Protein AF-A0A523Y6E4-F1 (afdb_monomer_lite)

Secondary structure (DSSP, 8-state):
----SSEEEEEES--HHHHHHHHHTSSHHHHHIIIIIHHHHHHHHHHH-TTEEEEEEE-SPPSSTTS-SEEEEEEE---S-TTS---

Structure (mmCIF, N/CA/C/O backbone):
data_AF-A0A523Y6E4-F1
#
_entry.id   AF-A0A523Y6E4-F1
#
loop_
_atom_site.group_PDB
_atom_site.id
_atom_site.type_symbol
_atom_site.label_atom_id
_atom_site.label_alt_id
_atom_site.label_comp_id
_atom_site.label_asym_id
_atom_site.label_entity_id
_atom_site.label_seq_id
_atom_site.pdbx_PDB_ins_code
_atom_site.Cartn_x
_atom_site.Cartn_y
_atom_site.Cartn_z
_atom_site.occupancy
_atom_site.B_iso_or_equiv
_atom_site.auth_seq_id
_atom_site.auth_comp_id
_atom_site.auth_asym_id
_atom_site.auth_atom_id
_atom_site.pdbx_PDB_model_num
ATOM 1 N N . MET A 1 1 ? -5.859 -8.009 -24.080 1.00 37.09 1 MET A N 1
ATOM 2 C CA . MET A 1 1 ? -5.453 -7.539 -22.739 1.00 37.09 1 MET A CA 1
ATOM 3 C C . MET A 1 1 ? -4.034 -8.048 -22.523 1.00 37.09 1 MET A C 1
ATOM 5 O O . MET A 1 1 ? -3.856 -9.240 -22.322 1.00 37.09 1 MET A O 1
ATOM 9 N N . GLY A 1 2 ? -3.028 -7.212 -22.791 1.00 45.53 2 GLY A N 1
ATOM 10 C CA . GLY A 1 2 ? -1.622 -7.626 -22.737 1.00 45.53 2 GLY A CA 1
ATOM 11 C C . GLY A 1 2 ? -1.155 -7.723 -21.289 1.00 45.53 2 G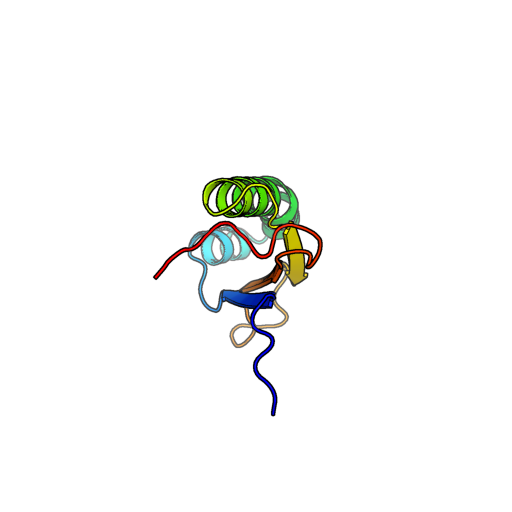LY A C 1
ATOM 12 O O . GLY A 1 2 ? -1.395 -6.802 -20.514 1.00 45.53 2 GLY A O 1
ATOM 13 N N . ILE A 1 3 ? -0.531 -8.838 -20.916 1.00 54.06 3 ILE A N 1
ATOM 14 C CA . ILE A 1 3 ? 0.125 -8.980 -19.613 1.00 54.06 3 ILE A CA 1
ATOM 15 C C . ILE A 1 3 ? 1.408 -8.150 -19.679 1.00 54.06 3 ILE A C 1
ATOM 17 O O . ILE A 1 3 ? 2.286 -8.455 -20.487 1.00 54.06 3 ILE A O 1
ATOM 21 N N . ASN A 1 4 ? 1.511 -7.104 -18.858 1.00 60.59 4 ASN A N 1
ATOM 22 C CA . ASN A 1 4 ? 2.786 -6.438 -18.619 1.00 60.59 4 ASN A CA 1
ATOM 23 C C . ASN A 1 4 ? 3.692 -7.444 -17.888 1.00 60.59 4 ASN A C 1
ATOM 25 O O . ASN A 1 4 ? 3.356 -7.897 -16.797 1.00 60.59 4 ASN A O 1
ATOM 29 N N . ARG A 1 5 ? 4.784 -7.869 -18.533 1.00 68.75 5 ARG A N 1
ATOM 30 C CA . ARG A 1 5 ? 5.676 -8.919 -18.010 1.00 68.75 5 ARG A CA 1
ATOM 31 C C . ARG A 1 5 ? 6.684 -8.399 -16.985 1.00 68.75 5 ARG A C 1
ATOM 33 O O . ARG A 1 5 ? 7.331 -9.218 -16.340 1.00 68.75 5 ARG A O 1
ATOM 40 N N . THR A 1 6 ? 6.808 -7.084 -16.830 1.00 81.88 6 THR A N 1
ATOM 41 C CA . THR A 1 6 ? 7.815 -6.446 -15.974 1.00 81.88 6 THR A CA 1
ATOM 42 C C . THR A 1 6 ? 7.220 -5.713 -14.784 1.00 81.88 6 THR A C 1
ATOM 44 O O . THR A 1 6 ? 7.961 -5.360 -13.874 1.00 81.88 6 THR A O 1
ATOM 47 N N . ALA A 1 7 ? 5.897 -5.553 -14.725 1.00 86.56 7 ALA A N 1
ATOM 48 C CA . ALA A 1 7 ? 5.202 -4.960 -13.590 1.00 86.56 7 ALA A CA 1
ATOM 49 C C . ALA A 1 7 ? 4.124 -5.891 -13.020 1.00 86.56 7 ALA A C 1
ATOM 51 O O . ALA A 1 7 ? 3.325 -6.480 -13.749 1.00 86.56 7 ALA A O 1
ATOM 52 N N . GLY A 1 8 ? 4.080 -5.993 -11.691 1.00 91.56 8 GLY A N 1
ATOM 53 C CA . GLY A 1 8 ? 3.115 -6.790 -10.945 1.00 91.56 8 GLY A CA 1
ATOM 54 C C . GLY A 1 8 ? 2.529 -6.018 -9.767 1.00 91.56 8 GLY A C 1
ATOM 55 O O . GLY A 1 8 ? 3.256 -5.455 -8.947 1.00 91.56 8 GLY A O 1
ATOM 56 N N . VAL A 1 9 ? 1.201 -6.037 -9.646 1.00 94.75 9 VAL A N 1
ATOM 57 C CA . VAL A 1 9 ? 0.486 -5.408 -8.530 1.00 94.75 9 VAL A CA 1
ATOM 58 C C . VAL A 1 9 ? 0.219 -6.439 -7.439 1.00 94.75 9 VAL A C 1
ATOM 60 O O . VAL A 1 9 ? -0.478 -7.428 -7.660 1.00 94.75 9 VAL A O 1
ATOM 63 N N . LEU A 1 10 ? 0.727 -6.181 -6.234 1.00 94.62 10 LEU A N 1
ATOM 64 C CA . LEU A 1 10 ? 0.324 -6.904 -5.039 1.00 94.62 10 LEU A CA 1
ATOM 65 C C . LEU A 1 10 ? -0.788 -6.146 -4.318 1.00 94.62 10 LEU A C 1
ATOM 67 O O . LEU A 1 10 ? -0.577 -5.050 -3.799 1.00 94.62 10 LEU A O 1
ATOM 71 N N . THR A 1 11 ? -1.928 -6.811 -4.183 1.00 96.81 11 THR A N 1
ATOM 72 C CA . THR A 1 11 ? -3.059 -6.351 -3.381 1.00 96.81 11 THR A CA 1
ATOM 73 C C . THR A 1 11 ? -3.135 -7.155 -2.090 1.00 96.81 11 THR A C 1
ATOM 75 O O . THR A 1 11 ? -3.273 -8.376 -2.123 1.00 96.81 11 THR A O 1
ATOM 78 N N . VAL A 1 12 ? -3.073 -6.477 -0.944 1.00 95.81 12 VAL A N 1
ATOM 79 C CA . VAL A 1 12 ? -3.252 -7.102 0.369 1.00 95.81 12 VAL A CA 1
ATOM 80 C C . VAL A 1 12 ? -4.696 -6.892 0.801 1.00 95.81 12 VAL A C 1
ATOM 82 O O . VAL A 1 12 ? -5.094 -5.782 1.139 1.00 95.81 12 VAL A O 1
ATOM 85 N N . THR A 1 13 ? -5.489 -7.959 0.792 1.00 95.81 13 THR A N 1
ATOM 86 C CA . THR A 1 13 ? -6.905 -7.924 1.198 1.00 95.81 13 THR A CA 1
ATOM 87 C C . THR A 1 13 ? -7.107 -8.224 2.682 1.00 95.81 13 THR A C 1
ATOM 89 O O . THR A 1 13 ? -8.168 -7.943 3.228 1.00 95.81 13 THR A O 1
ATOM 92 N N . ARG A 1 14 ? -6.095 -8.789 3.354 1.00 94.62 14 ARG A N 1
ATOM 93 C CA . ARG A 1 14 ? -6.139 -9.107 4.783 1.00 94.62 14 ARG A CA 1
ATOM 94 C C . ARG A 1 14 ? -4.771 -8.906 5.427 1.00 94.62 14 ARG A C 1
ATOM 96 O O . ARG A 1 14 ? -3.803 -9.550 5.035 1.00 94.62 14 ARG A O 1
ATOM 103 N N . CYS A 1 15 ? -4.714 -8.055 6.448 1.00 94.81 15 CYS A N 1
ATOM 104 C CA . CYS A 1 15 ? -3.503 -7.750 7.207 1.00 94.81 15 CYS A CA 1
ATOM 105 C C . CYS A 1 15 ? -3.801 -7.820 8.717 1.00 94.81 15 CYS A C 1
ATOM 107 O O . CYS A 1 15 ? -4.531 -6.968 9.225 1.00 94.81 15 CYS A O 1
ATOM 109 N N . PRO A 1 16 ? -3.266 -8.818 9.447 1.00 94.62 16 PRO A N 1
ATOM 110 C CA . PRO A 1 16 ? -3.483 -8.938 10.889 1.00 94.62 16 PRO A CA 1
ATOM 111 C C . PRO A 1 16 ? -2.970 -7.730 11.675 1.00 94.62 16 PRO A C 1
ATOM 113 O O . PRO A 1 16 ? -3.632 -7.301 12.613 1.00 94.62 16 PRO A O 1
ATOM 116 N N . THR A 1 17 ? -1.831 -7.163 11.264 1.00 94.38 17 THR A N 1
ATOM 117 C CA . THR A 1 17 ? -1.251 -5.971 11.892 1.00 94.38 17 THR A CA 1
ATOM 118 C C . THR A 1 17 ? -2.177 -4.773 11.755 1.00 94.38 17 THR A C 1
ATOM 120 O O . THR A 1 17 ? -2.508 -4.150 12.753 1.00 94.38 17 THR A O 1
ATOM 123 N N . LEU A 1 18 ? -2.668 -4.501 10.542 1.00 94.81 18 LEU A N 1
ATOM 124 C CA . LEU A 1 18 ? -3.615 -3.411 10.310 1.00 94.81 18 LEU A CA 1
ATOM 125 C C . LEU A 1 18 ? -4.883 -3.587 11.150 1.00 94.81 18 LEU A C 1
ATOM 127 O O . LEU A 1 18 ? -5.301 -2.659 11.828 1.00 94.81 18 LEU A O 1
ATOM 131 N N . ALA A 1 19 ? -5.437 -4.803 11.169 1.00 93.88 19 ALA A N 1
ATOM 132 C CA . ALA A 1 19 ? -6.629 -5.101 11.953 1.00 93.88 19 ALA A CA 1
ATOM 133 C C . ALA A 1 19 ? -6.419 -4.924 13.467 1.00 93.88 19 ALA A C 1
ATOM 135 O O . ALA A 1 19 ? -7.397 -4.733 14.183 1.00 93.88 19 ALA A O 1
ATOM 136 N N . ALA A 1 20 ? -5.188 -5.043 13.972 1.00 94.56 20 ALA A N 1
ATOM 137 C CA . ALA A 1 20 ? -4.867 -4.731 15.361 1.00 94.56 20 ALA A CA 1
ATOM 138 C C . ALA A 1 20 ? -4.779 -3.213 15.580 1.00 94.56 20 ALA A C 1
ATOM 140 O O . ALA A 1 20 ? -5.444 -2.710 16.477 1.00 94.56 20 ALA A O 1
ATOM 141 N N . LEU A 1 21 ? -4.056 -2.490 14.718 1.00 94.12 21 LEU A N 1
ATOM 142 C CA . LEU A 1 21 ? -3.881 -1.034 14.824 1.00 94.12 21 LEU A CA 1
ATOM 143 C C . LEU A 1 21 ? -5.212 -0.274 14.714 1.00 94.12 21 LEU A C 1
ATOM 145 O O . LEU A 1 21 ? -5.500 0.592 15.533 1.00 94.12 21 LEU A O 1
ATOM 149 N N . GLU A 1 22 ? -6.080 -0.659 13.777 1.00 93.12 22 GLU A N 1
ATOM 150 C CA . GLU A 1 22 ? -7.405 -0.041 13.633 1.00 93.12 22 GLU A CA 1
ATOM 151 C C . GLU A 1 22 ? -8.301 -0.295 14.857 1.00 93.12 22 GLU A C 1
ATOM 153 O O . GLU A 1 22 ? -9.107 0.561 15.213 1.00 93.12 22 GLU A O 1
ATOM 158 N N . ARG A 1 23 ? -8.160 -1.446 15.540 1.00 92.81 23 ARG A N 1
ATOM 159 C CA . ARG A 1 23 ? -8.897 -1.720 16.791 1.00 92.81 23 ARG A CA 1
ATOM 160 C C . ARG A 1 23 ? -8.436 -0.844 17.946 1.00 92.81 23 ARG A C 1
ATOM 162 O O . ARG A 1 23 ? -9.229 -0.598 18.849 1.00 92.81 23 ARG A O 1
ATOM 169 N N . GLU A 1 24 ? -7.179 -0.411 17.944 1.00 93.94 24 GLU A N 1
ATOM 170 C CA . GLU A 1 24 ? -6.680 0.533 18.945 1.00 93.94 24 GLU A CA 1
ATOM 171 C C . GLU A 1 24 ? -7.301 1.925 18.748 1.00 93.94 24 GLU A C 1
ATOM 173 O O . GLU A 1 24 ? -7.431 2.674 19.713 1.00 93.94 24 GLU A O 1
ATOM 178 N N . GLY A 1 25 ? -7.731 2.262 17.523 1.00 90.81 25 GLY A N 1
ATOM 179 C CA . GLY A 1 25 ? -8.519 3.467 17.234 1.00 90.81 25 GLY A CA 1
ATOM 180 C C . GLY A 1 25 ? -7.747 4.783 17.371 1.00 90.81 25 GLY A C 1
ATOM 181 O O . GLY A 1 25 ? -8.350 5.838 17.546 1.00 90.81 25 GLY A O 1
ATOM 182 N N . VAL A 1 26 ? -6.416 4.718 17.319 1.00 93.19 2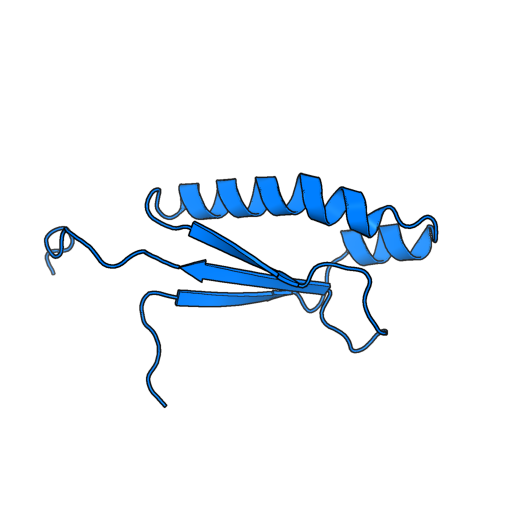6 VAL A N 1
ATOM 183 C CA . VAL A 1 26 ? -5.489 5.842 17.559 1.00 93.19 26 VAL A CA 1
ATOM 184 C C . VAL A 1 26 ? -4.808 6.360 16.289 1.00 93.19 26 VAL A C 1
ATOM 186 O O . VAL A 1 26 ? -4.100 7.360 16.360 1.00 93.19 26 VAL A O 1
ATOM 189 N N . GLY A 1 27 ? -5.024 5.722 15.133 1.00 90.69 27 GLY A N 1
ATOM 190 C CA . GLY A 1 27 ? -4.455 6.152 13.848 1.00 90.69 27 GLY A CA 1
ATOM 191 C C . GLY A 1 27 ? -3.013 5.692 13.601 1.00 90.69 27 GLY A C 1
ATOM 192 O O . GLY A 1 27 ? -2.326 6.225 12.730 1.00 90.69 27 GLY A O 1
ATOM 193 N N . TRP A 1 28 ? -2.514 4.710 14.363 1.00 90.88 28 TRP A N 1
ATOM 194 C CA . TRP A 1 28 ? -1.147 4.193 14.207 1.00 90.88 28 TRP A CA 1
ATOM 195 C C . TRP A 1 28 ? -0.898 3.529 12.857 1.00 90.88 28 TRP A C 1
ATOM 197 O O . TRP A 1 28 ? 0.251 3.433 12.426 1.00 90.88 28 TRP A O 1
ATOM 207 N N . GLU A 1 29 ? -1.944 3.049 12.196 1.00 91.62 29 GLU A N 1
ATOM 208 C CA . GLU A 1 29 ? -1.862 2.397 10.899 1.00 91.62 29 GLU A CA 1
ATOM 209 C C . GLU A 1 29 ? -1.223 3.279 9.829 1.00 91.62 29 GLU A C 1
ATOM 211 O O . GLU A 1 29 ? -0.465 2.753 9.016 1.00 91.62 29 GLU A O 1
ATOM 216 N N . GLU A 1 30 ? -1.441 4.596 9.860 1.00 86.94 30 GLU A N 1
ATOM 217 C CA . GLU A 1 30 ? -0.833 5.516 8.897 1.00 86.94 30 GLU A CA 1
ATOM 218 C C . GLU A 1 30 ? 0.688 5.509 9.054 1.00 86.94 30 GLU A C 1
ATOM 220 O O . GLU A 1 30 ? 1.416 5.126 8.139 1.00 86.94 30 GLU A O 1
ATOM 225 N N . THR A 1 31 ? 1.177 5.806 10.261 1.00 89.25 31 THR A N 1
ATOM 226 C CA . THR A 1 31 ? 2.620 5.863 10.540 1.00 89.25 31 THR A CA 1
ATOM 227 C C . THR A 1 31 ? 3.285 4.490 10.421 1.00 89.25 31 THR A C 1
ATOM 229 O O . THR A 1 31 ? 4.366 4.356 9.845 1.00 89.25 31 THR A O 1
ATOM 232 N N . HIS A 1 32 ? 2.656 3.440 10.954 1.00 92.38 32 HIS A N 1
ATOM 233 C CA . HIS A 1 32 ? 3.219 2.094 10.928 1.00 92.38 32 HIS A CA 1
ATOM 234 C C . HIS A 1 32 ? 3.324 1.562 9.497 1.00 92.38 32 HIS A C 1
ATOM 236 O O . HIS A 1 32 ? 4.365 1.023 9.107 1.00 92.38 32 HIS A O 1
ATOM 242 N N . CYS A 1 33 ? 2.260 1.689 8.701 1.00 91.88 33 CYS A N 1
ATOM 243 C CA . CYS A 1 33 ? 2.272 1.187 7.336 1.00 91.88 33 CYS A CA 1
ATOM 244 C C . CYS A 1 33 ? 3.114 2.070 6.407 1.00 91.88 33 CYS A C 1
ATOM 246 O O . CYS A 1 33 ? 3.790 1.531 5.531 1.00 91.88 33 CYS A O 1
ATOM 248 N N . GLU A 1 34 ? 3.161 3.384 6.615 1.00 90.50 34 GLU A N 1
ATOM 249 C CA . GLU A 1 34 ? 4.039 4.259 5.838 1.00 90.50 34 GLU A CA 1
ATOM 250 C C . GLU A 1 34 ? 5.519 3.973 6.111 1.00 90.50 34 GLU A C 1
ATOM 252 O O . GLU A 1 34 ? 6.296 3.841 5.168 1.00 90.50 34 GLU A O 1
ATOM 257 N N . LEU A 1 35 ? 5.922 3.804 7.372 1.00 91.06 35 LEU A N 1
ATOM 258 C CA . LEU A 1 35 ? 7.332 3.617 7.714 1.00 91.06 35 LEU A CA 1
ATOM 259 C C . LEU A 1 35 ? 7.760 2.152 7.609 1.00 91.06 35 LEU A C 1
ATOM 261 O O . LEU A 1 35 ? 8.594 1.789 6.776 1.00 91.06 35 LEU A O 1
ATOM 265 N N . ALA A 1 36 ? 7.194 1.288 8.453 1.00 90.38 36 ALA A N 1
ATOM 266 C CA . ALA A 1 36 ? 7.667 -0.084 8.587 1.00 90.38 36 ALA A CA 1
ATOM 267 C C . ALA A 1 36 ? 7.358 -0.905 7.333 1.00 90.38 36 ALA A C 1
ATOM 269 O O . ALA A 1 36 ? 8.241 -1.601 6.821 1.00 90.38 36 ALA A O 1
ATOM 270 N N . CYS A 1 37 ? 6.131 -0.804 6.805 1.00 90.81 37 CYS A N 1
ATOM 271 C CA . CYS A 1 37 ? 5.783 -1.571 5.613 1.00 90.81 37 CYS A CA 1
ATOM 272 C C . CYS A 1 37 ? 6.571 -1.068 4.402 1.00 90.81 37 CYS A C 1
ATOM 274 O O . CYS A 1 37 ? 7.216 -1.896 3.773 1.00 90.81 37 CYS A O 1
ATOM 276 N N . SER A 1 38 ? 6.630 0.235 4.103 1.00 91.12 38 SER A N 1
ATOM 277 C CA . SER A 1 38 ? 7.378 0.725 2.926 1.00 91.12 38 SER A CA 1
ATOM 278 C C . SER A 1 38 ? 8.851 0.303 2.927 1.00 91.12 38 SER A C 1
ATOM 280 O O . SER A 1 38 ? 9.350 -0.175 1.906 1.00 91.12 38 SER A O 1
ATOM 282 N N . ILE A 1 39 ? 9.535 0.390 4.076 1.00 93.31 39 ILE A N 1
ATOM 283 C CA . ILE A 1 39 ? 10.928 -0.069 4.207 1.00 93.31 39 ILE A CA 1
ATOM 284 C C . ILE A 1 39 ? 11.031 -1.570 3.926 1.00 93.31 39 ILE A C 1
ATOM 286 O O . ILE A 1 39 ? 11.885 -2.000 3.149 1.00 93.31 39 ILE A O 1
ATOM 290 N N . MET A 1 40 ? 10.159 -2.378 4.534 1.00 94.25 40 MET A N 1
ATOM 291 C CA . MET A 1 40 ? 10.162 -3.827 4.334 1.00 94.25 40 MET A CA 1
ATOM 292 C C . MET A 1 40 ? 9.831 -4.213 2.893 1.00 94.25 40 MET A C 1
ATOM 294 O O . MET A 1 40 ? 10.460 -5.110 2.343 1.00 94.25 40 MET A O 1
ATOM 298 N N . ARG A 1 41 ? 8.873 -3.531 2.257 1.00 94.50 41 ARG A N 1
ATOM 299 C CA . ARG A 1 41 ? 8.512 -3.746 0.850 1.00 94.50 41 ARG A CA 1
ATOM 300 C C . ARG A 1 41 ? 9.697 -3.494 -0.061 1.00 94.50 41 ARG A C 1
ATOM 302 O O . ARG A 1 41 ? 9.974 -4.329 -0.917 1.00 94.50 41 ARG A O 1
ATOM 309 N N . ARG A 1 42 ? 10.402 -2.384 0.152 1.00 92.56 42 ARG A N 1
ATOM 310 C CA . ARG A 1 42 ? 11.592 -2.037 -0.622 1.00 92.56 42 ARG A CA 1
ATOM 311 C C . ARG A 1 42 ? 12.683 -3.090 -0.459 1.00 92.56 42 ARG A C 1
ATOM 313 O O . ARG A 1 42 ? 13.098 -3.675 -1.450 1.00 92.56 42 ARG A O 1
ATOM 320 N N . LYS A 1 43 ? 13.044 -3.423 0.784 1.00 93.75 43 LYS A N 1
ATOM 321 C CA . LYS A 1 43 ? 14.065 -4.444 1.074 1.00 93.75 43 LYS A CA 1
ATOM 322 C C . LYS A 1 43 ? 13.716 -5.818 0.503 1.00 93.75 43 LYS A C 1
ATOM 324 O O . LYS A 1 43 ? 14.585 -6.499 -0.024 1.00 93.75 43 LYS A O 1
ATOM 329 N N . HIS A 1 44 ? 12.454 -6.238 0.606 1.00 92.31 44 HIS A N 1
ATOM 330 C CA . HIS A 1 44 ? 12.016 -7.503 0.016 1.00 92.31 44 HIS A CA 1
ATOM 331 C C . HIS A 1 44 ? 12.109 -7.480 -1.508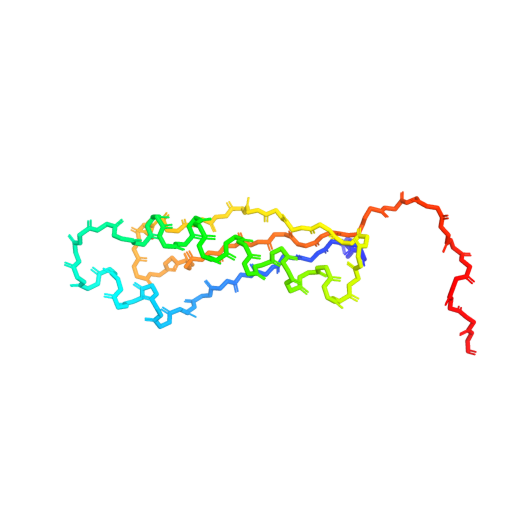 1.00 92.31 44 HIS A C 1
ATOM 333 O O . HIS A 1 44 ? 12.524 -8.469 -2.092 1.00 92.31 44 HIS A O 1
ATOM 339 N N . THR A 1 45 ? 11.750 -6.367 -2.144 1.00 91.56 45 THR A N 1
ATOM 340 C CA . THR A 1 45 ? 11.827 -6.224 -3.605 1.00 91.56 45 THR A CA 1
ATOM 341 C C . THR A 1 45 ? 13.277 -6.306 -4.085 1.00 91.56 45 THR A C 1
ATOM 343 O O . THR A 1 45 ? 13.582 -7.130 -4.943 1.00 91.56 45 THR A O 1
ATOM 346 N N . GLU A 1 46 ? 14.176 -5.560 -3.436 1.00 90.06 46 GLU A N 1
ATOM 347 C CA . GLU A 1 46 ? 15.622 -5.570 -3.705 1.00 90.06 46 GLU A CA 1
ATOM 348 C C . GLU A 1 46 ? 16.255 -6.961 -3.481 1.00 90.06 46 GLU A C 1
ATOM 350 O O . GLU A 1 46 ? 17.197 -7.330 -4.179 1.00 90.06 46 GLU A O 1
ATOM 355 N N . LEU A 1 47 ? 15.727 -7.763 -2.543 1.00 91.94 47 LEU A N 1
ATOM 356 C CA . LEU A 1 47 ? 16.178 -9.142 -2.312 1.00 91.94 47 LEU A CA 1
ATOM 357 C C . LEU A 1 47 ? 15.869 -10.069 -3.497 1.00 91.94 47 LEU A C 1
ATOM 359 O O . LEU A 1 47 ? 16.652 -10.976 -3.775 1.00 91.94 47 LEU A O 1
ATOM 363 N N . PHE A 1 48 ? 14.730 -9.878 -4.171 1.00 89.06 48 PHE A N 1
ATOM 364 C CA . PHE A 1 48 ? 14.371 -10.687 -5.339 1.00 89.06 48 PHE A CA 1
ATOM 365 C C . PHE A 1 48 ? 15.162 -10.271 -6.577 1.00 89.06 48 PHE A C 1
ATOM 367 O O . PHE A 1 48 ? 15.610 -11.132 -7.334 1.00 89.06 48 PHE A O 1
ATOM 374 N N . ASN A 1 49 ? 15.336 -8.966 -6.781 1.00 88.31 49 ASN A N 1
ATOM 375 C CA . ASN A 1 49 ? 16.188 -8.412 -7.821 1.00 88.31 49 ASN A CA 1
ATOM 376 C C . ASN A 1 49 ? 16.556 -6.961 -7.446 1.00 88.31 49 ASN A C 1
ATOM 378 O O . ASN A 1 49 ? 15.647 -6.158 -7.228 1.00 88.31 49 ASN A O 1
ATOM 382 N N . PRO A 1 50 ? 17.850 -6.600 -7.391 1.00 89.44 50 PRO A N 1
ATOM 383 C CA . PRO A 1 50 ? 18.280 -5.250 -7.025 1.00 89.44 50 PRO A CA 1
ATOM 384 C C . PRO A 1 50 ? 17.817 -4.159 -8.004 1.00 89.44 50 PRO A C 1
ATOM 386 O O . PRO A 1 50 ? 17.750 -3.000 -7.606 1.00 89.44 50 PRO A O 1
ATOM 389 N N . ASP A 1 51 ? 17.471 -4.520 -9.245 1.00 89.12 51 ASP A N 1
ATOM 390 C CA . ASP A 1 51 ? 16.970 -3.593 -10.270 1.00 89.12 51 ASP A CA 1
ATOM 391 C C . ASP A 1 51 ? 15.439 -3.420 -10.215 1.00 89.12 51 ASP A C 1
ATOM 393 O O . ASP A 1 51 ? 14.855 -2.682 -11.012 1.00 89.12 51 ASP A O 1
ATOM 397 N N . MET A 1 52 ? 14.755 -4.123 -9.305 1.00 90.38 52 MET A N 1
ATOM 398 C CA . MET A 1 52 ? 13.322 -3.943 -9.101 1.00 90.38 52 MET A CA 1
ATOM 399 C C . MET A 1 52 ? 13.032 -2.778 -8.159 1.00 90.38 52 MET A C 1
ATOM 401 O O . MET A 1 52 ? 13.638 -2.615 -7.101 1.00 90.38 52 MET A O 1
ATOM 405 N N . GLU A 1 53 ? 11.990 -2.031 -8.495 1.00 92.12 53 GLU A N 1
ATOM 406 C CA . GLU A 1 53 ? 11.432 -0.982 -7.657 1.00 92.12 53 GLU A CA 1
ATOM 407 C C . GLU A 1 53 ? 10.052 -1.3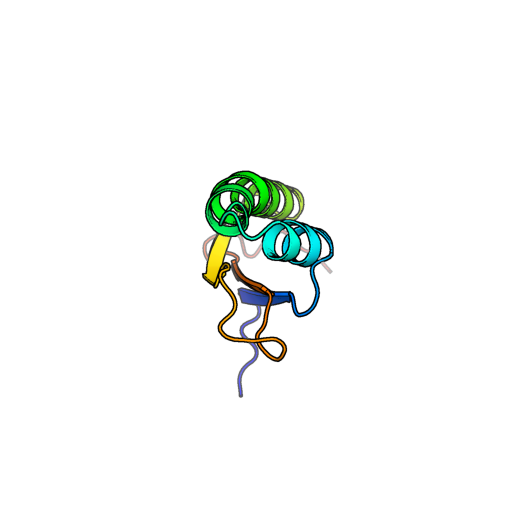79 -7.138 1.00 92.12 53 GLU A C 1
ATOM 409 O O . GLU A 1 53 ? 9.301 -2.106 -7.794 1.00 92.12 53 GLU A O 1
ATOM 414 N N . VAL A 1 54 ? 9.682 -0.842 -5.974 1.00 94.06 54 VAL A N 1
ATOM 415 C CA . VAL A 1 54 ? 8.326 -0.954 -5.434 1.00 94.06 54 VAL A CA 1
ATOM 416 C C . VAL A 1 54 ? 7.727 0.423 -5.204 1.00 94.06 54 VAL A C 1
ATOM 418 O O . VAL A 1 54 ? 8.339 1.300 -4.595 1.00 94.06 54 VAL A O 1
ATOM 421 N N . ARG A 1 55 ? 6.499 0.607 -5.678 1.00 94.19 55 ARG A N 1
ATOM 422 C CA . ARG A 1 55 ? 5.713 1.827 -5.537 1.00 94.19 55 ARG A CA 1
ATOM 423 C C . ARG A 1 55 ? 4.484 1.550 -4.697 1.00 94.19 55 ARG A C 1
ATOM 425 O O . ARG A 1 55 ? 3.777 0.561 -4.891 1.00 94.19 55 ARG A O 1
ATOM 432 N N . CYS A 1 56 ? 4.233 2.440 -3.750 1.00 94.88 56 CYS A N 1
ATOM 433 C CA . CYS A 1 56 ? 3.000 2.425 -2.988 1.00 94.88 56 CYS A CA 1
ATOM 434 C C . CYS A 1 56 ? 1.855 2.950 -3.862 1.00 94.88 56 CYS A C 1
ATOM 436 O O . CYS A 1 56 ? 1.945 4.055 -4.389 1.00 94.88 56 CYS A O 1
ATOM 438 N N . LEU A 1 57 ? 0.787 2.165 -4.007 1.00 95.44 57 LEU A N 1
ATOM 439 C CA . LEU A 1 57 ? -0.441 2.584 -4.690 1.00 95.44 57 LEU A CA 1
ATOM 440 C C . LEU A 1 57 ? -1.555 2.913 -3.694 1.00 95.44 57 LEU A C 1
ATOM 442 O O . LEU A 1 57 ? -2.400 3.766 -3.958 1.00 95.44 57 LEU A O 1
ATOM 446 N N . LYS A 1 58 ? -1.567 2.223 -2.549 1.00 94.88 58 LYS A N 1
ATOM 447 C CA . LYS A 1 58 ? -2.531 2.446 -1.475 1.00 94.88 58 LYS A CA 1
ATOM 448 C C . LYS A 1 58 ? -1.985 1.988 -0.130 1.00 94.88 58 LYS A C 1
ATOM 450 O O . LYS A 1 58 ? -1.483 0.870 -0.021 1.00 94.88 58 LYS A O 1
ATOM 455 N N . LEU A 1 59 ? -2.209 2.804 0.893 1.00 94.88 59 LEU A N 1
ATOM 456 C CA . LEU A 1 59 ? -2.052 2.472 2.307 1.00 94.88 59 LEU A CA 1
ATOM 457 C C . LEU A 1 59 ? -3.375 2.712 3.056 1.00 94.88 59 LEU A C 1
ATOM 459 O O . LEU A 1 59 ? -4.302 3.285 2.473 1.00 94.88 59 LEU A O 1
ATOM 463 N N . PRO A 1 60 ? -3.475 2.259 4.317 1.00 93.94 60 PRO A N 1
ATOM 464 C CA . PRO A 1 60 ? -4.518 2.693 5.240 1.00 93.94 60 PRO A CA 1
ATOM 465 C C . PRO A 1 60 ? -4.560 4.227 5.399 1.00 93.94 60 PRO A C 1
ATOM 467 O O . PRO A 1 60 ? -3.562 4.884 5.095 1.00 93.94 60 PRO A O 1
ATOM 470 N N . PRO A 1 61 ? -5.681 4.790 5.887 1.00 92.06 61 PRO A N 1
ATOM 471 C CA . PRO A 1 61 ? -6.852 4.094 6.432 1.00 92.06 61 PRO A CA 1
ATOM 472 C C . PRO A 1 61 ? -7.734 3.436 5.358 1.00 92.06 61 PRO A C 1
ATOM 474 O O . PRO A 1 61 ? -7.815 3.879 4.208 1.00 92.06 61 PRO A O 1
ATOM 477 N N . ARG A 1 62 ? -8.416 2.345 5.730 1.00 91.44 62 ARG A N 1
ATOM 478 C CA . ARG A 1 62 ? -9.418 1.696 4.869 1.00 91.44 62 ARG A CA 1
ATOM 479 C C . ARG A 1 62 ? -10.702 2.524 4.848 1.00 91.44 62 ARG A C 1
ATOM 481 O O . ARG A 1 62 ? -11.109 3.069 5.866 1.00 91.44 62 ARG A O 1
ATOM 488 N N . LYS A 1 63 ? -11.394 2.569 3.703 1.00 87.62 63 LYS A N 1
ATOM 489 C CA . LYS A 1 63 ? -12.707 3.240 3.605 1.00 87.62 63 LYS A CA 1
ATOM 490 C C . LYS A 1 63 ? -13.849 2.434 4.240 1.00 87.62 63 LYS A C 1
ATOM 492 O O . LYS A 1 63 ? -14.938 2.969 4.420 1.00 87.62 63 LYS A O 1
ATOM 497 N N . GLY A 1 64 ? -13.618 1.155 4.540 1.00 85.88 64 GLY A N 1
ATOM 498 C CA . GLY A 1 64 ? -14.570 0.247 5.181 1.00 85.88 64 GLY A CA 1
ATOM 499 C C . GLY A 1 64 ? -14.091 -1.207 5.148 1.00 85.88 64 GLY A C 1
ATOM 500 O O . GLY A 1 64 ? -13.051 -1.512 4.564 1.00 85.88 64 GLY A O 1
ATOM 501 N N . ASP A 1 65 ? -14.864 -2.120 5.739 1.00 79.00 65 ASP A N 1
ATOM 502 C CA . ASP A 1 65 ? -14.451 -3.520 5.944 1.00 79.00 65 ASP A CA 1
ATOM 503 C C . ASP A 1 65 ? -14.229 -4.325 4.655 1.00 79.00 65 ASP A C 1
ATOM 505 O O . ASP A 1 65 ? -13.445 -5.274 4.652 1.00 79.00 65 ASP A O 1
ATOM 509 N N . GLY A 1 66 ? -14.888 -3.942 3.558 1.00 86.12 66 GLY A N 1
ATOM 510 C CA . GLY A 1 66 ? -14.705 -4.553 2.235 1.00 86.12 66 GLY A CA 1
ATOM 511 C C . GLY A 1 66 ? -13.543 -3.973 1.421 1.00 86.12 66 GLY A C 1
ATOM 512 O O . GLY A 1 66 ? -13.301 -4.421 0.302 1.00 86.12 66 GLY A O 1
ATOM 513 N N . ASP A 1 67 ? -12.852 -2.960 1.945 1.00 93.81 67 ASP A N 1
ATOM 514 C CA . ASP A 1 67 ? -11.738 -2.311 1.265 1.00 93.81 67 ASP A CA 1
ATOM 515 C C . ASP A 1 67 ? -10.428 -3.090 1.462 1.00 93.81 67 ASP A C 1
ATOM 517 O O . ASP A 1 67 ? -10.206 -3.762 2.473 1.00 93.81 67 ASP A O 1
ATOM 521 N N . ILE A 1 68 ? -9.528 -2.975 0.490 1.00 96.19 68 ILE A N 1
ATOM 522 C CA . ILE A 1 68 ? -8.199 -3.583 0.564 1.00 96.19 68 ILE A CA 1
ATOM 523 C C . ILE A 1 68 ? -7.334 -2.853 1.600 1.00 96.19 68 ILE A C 1
ATOM 525 O O . ILE A 1 68 ? -7.443 -1.640 1.773 1.00 96.19 68 ILE A O 1
ATOM 529 N N . CYS A 1 69 ? -6.436 -3.582 2.263 1.00 95.88 69 CYS A N 1
ATOM 530 C CA . CYS A 1 69 ? -5.537 -3.033 3.279 1.00 95.88 69 CYS A CA 1
ATOM 531 C C . CYS A 1 69 ? -4.480 -2.113 2.662 1.00 95.88 69 CYS A C 1
ATOM 533 O O . CYS A 1 69 ? -4.279 -0.992 3.115 1.00 95.88 69 CYS A O 1
ATOM 535 N N . CYS A 1 70 ? -3.781 -2.603 1.640 1.00 96.19 70 CYS A N 1
ATOM 536 C CA . CYS A 1 70 ? -2.775 -1.840 0.914 1.00 96.19 70 CYS A CA 1
ATOM 537 C C . CYS A 1 70 ? -2.531 -2.440 -0.471 1.00 96.19 70 CYS A C 1
ATOM 539 O O . CYS A 1 70 ? -2.851 -3.605 -0.735 1.00 96.19 70 CYS A O 1
ATOM 541 N N . GLN A 1 71 ? -1.963 -1.635 -1.360 1.00 97.12 71 GLN A N 1
ATOM 542 C CA . GLN A 1 71 ? -1.615 -2.046 -2.709 1.00 97.12 71 GLN A CA 1
ATOM 543 C C . GLN A 1 71 ? -0.256 -1.484 -3.095 1.00 97.12 71 GLN A C 1
ATOM 545 O O . GLN A 1 71 ? 0.062 -0.331 -2.804 1.00 97.12 71 GLN A O 1
ATOM 550 N N . TRP A 1 72 ? 0.532 -2.320 -3.758 1.00 96.31 72 TRP A N 1
ATOM 551 C CA . TRP A 1 72 ? 1.893 -2.002 -4.155 1.00 96.31 72 TRP A CA 1
ATOM 552 C C . TRP A 1 72 ? 2.131 -2.494 -5.572 1.00 96.31 72 TRP A C 1
ATOM 554 O O . TRP A 1 72 ? 1.770 -3.622 -5.901 1.00 96.31 72 TRP A O 1
ATOM 564 N N . GLU A 1 73 ? 2.779 -1.680 -6.384 1.00 95.06 73 GLU A N 1
ATOM 565 C CA . GLU A 1 73 ? 3.291 -2.078 -7.688 1.00 95.06 73 GLU A CA 1
ATOM 566 C C . GLU A 1 73 ? 4.768 -2.419 -7.539 1.00 95.06 73 GLU A C 1
ATOM 568 O O . GLU A 1 73 ? 5.526 -1.618 -7.006 1.00 95.06 73 GLU A O 1
ATOM 573 N N . ASN A 1 74 ? 5.178 -3.597 -7.992 1.00 93.00 74 ASN A N 1
ATOM 574 C CA . ASN A 1 74 ? 6.588 -3.929 -8.157 1.00 93.00 74 ASN A CA 1
ATOM 575 C C . ASN A 1 74 ? 6.875 -3.916 -9.651 1.00 93.00 74 ASN A C 1
ATOM 577 O O . ASN A 1 74 ? 6.127 -4.537 -10.409 1.00 93.00 74 ASN A O 1
ATOM 581 N N . ARG A 1 75 ? 7.933 -3.231 -10.068 1.00 91.25 75 ARG A N 1
ATOM 582 C CA . ARG A 1 75 ? 8.317 -3.118 -11.473 1.00 91.25 75 ARG A CA 1
ATOM 583 C C . ARG A 1 75 ? 9.801 -3.385 -11.650 1.00 91.25 75 ARG A C 1
ATOM 585 O O . ARG A 1 75 ? 10.596 -3.054 -10.777 1.00 91.25 75 ARG A O 1
ATOM 592 N N . LEU A 1 76 ? 10.146 -3.973 -12.780 1.00 89.19 76 LEU A N 1
ATOM 593 C CA . LEU A 1 76 ? 11.501 -4.055 -13.290 1.00 89.19 76 LEU A CA 1
ATOM 594 C C . LEU A 1 76 ? 11.638 -2.985 -14.376 1.00 89.19 76 LEU A C 1
ATOM 596 O O . LEU A 1 76 ? 10.847 -2.987 -15.321 1.00 89.19 76 LEU A O 1
ATOM 600 N N . GLU A 1 77 ? 12.597 -2.072 -14.242 1.00 74.50 77 GLU A N 1
ATOM 601 C CA . GLU A 1 77 ? 12.877 -1.117 -15.317 1.00 74.50 77 GLU A CA 1
ATOM 602 C C . GLU A 1 77 ? 13.461 -1.886 -16.519 1.00 74.50 77 GLU A C 1
ATOM 604 O O . GLU A 1 77 ? 14.425 -2.641 -16.381 1.00 74.50 77 GLU A O 1
ATOM 609 N N . GLU A 1 78 ? 12.868 -1.739 -17.707 1.00 64.62 78 GLU A N 1
ATOM 610 C CA . GLU A 1 78 ? 13.424 -2.312 -18.938 1.00 64.62 78 GLU A CA 1
ATOM 611 C C . GLU A 1 78 ? 14.484 -1.363 -19.518 1.00 64.62 78 GLU A C 1
ATOM 613 O O . GLU A 1 78 ? 14.125 -0.424 -20.215 1.00 64.62 78 GLU A O 1
ATOM 618 N N . ASP A 1 79 ? 15.763 -1.590 -19.176 1.00 54.75 79 ASP A N 1
ATOM 619 C CA . ASP A 1 79 ? 16.994 -1.308 -19.961 1.00 54.75 79 ASP A CA 1
ATOM 620 C C . ASP A 1 79 ? 18.228 -1.529 -19.045 1.00 54.75 79 ASP A C 1
ATOM 622 O O . ASP A 1 79 ? 18.281 -0.986 -17.952 1.00 54.75 79 ASP A O 1
ATOM 626 N N . SER A 1 80 ? 19.295 -2.291 -19.332 1.00 44.03 80 SER A N 1
ATOM 627 C CA . SER A 1 80 ? 19.816 -2.900 -20.557 1.00 44.03 80 SER A CA 1
ATOM 628 C C . SER A 1 80 ? 20.676 -4.144 -20.218 1.00 44.03 80 SER A C 1
ATOM 630 O O . SER A 1 80 ? 21.892 -4.057 -20.056 1.00 44.03 80 SER A O 1
ATOM 632 N N . SER A 1 81 ? 20.097 -5.338 -20.095 1.00 44.69 81 SER A N 1
ATOM 633 C CA . SER A 1 81 ? 20.850 -6.581 -20.352 1.00 44.69 81 SER A CA 1
ATOM 634 C C . SER A 1 81 ? 19.902 -7.733 -20.660 1.00 44.69 81 SER A C 1
ATOM 636 O O . SER A 1 81 ? 19.690 -8.656 -19.875 1.00 44.69 81 SER A O 1
ATOM 638 N N . ALA A 1 82 ? 19.360 -7.713 -21.873 1.00 51.38 82 ALA A N 1
ATOM 639 C CA . ALA A 1 82 ? 18.793 -8.893 -22.512 1.00 51.38 82 ALA A CA 1
ATOM 640 C C . ALA A 1 82 ? 19.884 -9.960 -22.786 1.00 51.38 82 ALA A C 1
ATOM 642 O O . ALA A 1 82 ? 20.130 -10.334 -23.930 1.00 51.38 82 ALA A O 1
ATOM 643 N N . THR A 1 83 ? 20.616 -10.424 -21.763 1.00 48.75 83 THR A N 1
ATOM 644 C CA . THR A 1 83 ? 21.683 -11.430 -21.942 1.00 48.75 83 THR A CA 1
ATOM 645 C C . THR A 1 83 ? 21.900 -12.377 -20.756 1.00 48.75 83 THR A C 1
ATOM 647 O O . THR A 1 83 ? 22.795 -13.211 -20.825 1.00 48.75 83 THR A O 1
AT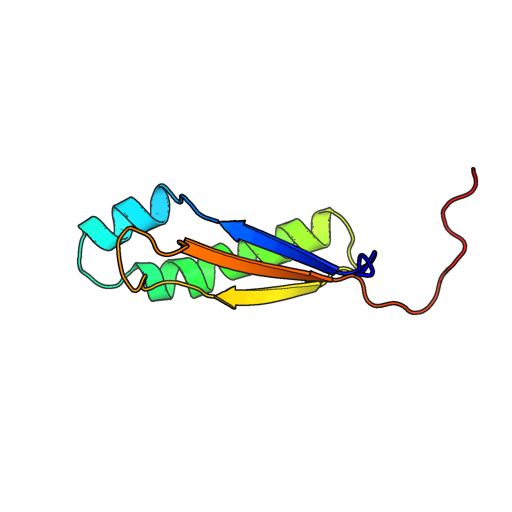OM 650 N N . ARG A 1 84 ? 21.126 -12.322 -19.662 1.00 51.66 84 ARG A N 1
ATOM 651 C CA . ARG A 1 84 ? 21.451 -13.125 -18.457 1.00 51.66 84 ARG A CA 1
ATOM 652 C C . ARG A 1 84 ? 20.628 -14.384 -18.191 1.00 51.66 84 ARG A C 1
ATOM 654 O O . ARG A 1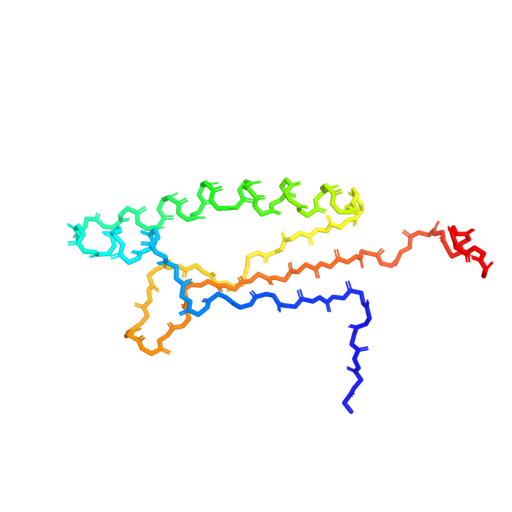 84 ? 20.802 -14.976 -17.132 1.00 51.66 84 ARG A O 1
ATOM 661 N N . TYR A 1 85 ? 19.832 -14.865 -19.143 1.00 47.34 85 TYR A N 1
ATOM 662 C CA . TYR A 1 85 ? 19.254 -16.207 -19.019 1.00 47.34 85 TYR A CA 1
ATOM 663 C C . TYR A 1 85 ? 19.464 -17.019 -20.303 1.00 47.34 85 TYR A C 1
ATOM 665 O O . TYR A 1 85 ? 18.718 -16.818 -21.263 1.00 47.34 85 TYR A O 1
ATOM 673 N N . PRO A 1 86 ? 20.492 -17.888 -20.378 1.00 42.75 86 PRO A N 1
ATOM 674 C CA . PRO A 1 86 ? 20.502 -18.925 -21.398 1.00 42.75 86 PRO A CA 1
ATOM 675 C C . PRO A 1 86 ? 19.449 -19.998 -21.045 1.00 42.75 86 PRO A C 1
ATOM 677 O O . PRO A 1 86 ? 19.101 -20.127 -19.868 1.00 42.75 86 PRO A O 1
ATOM 680 N N . PRO A 1 87 ? 18.914 -20.715 -22.053 1.00 54.97 87 PRO A N 1
ATOM 681 C CA . PRO A 1 87 ? 17.946 -21.795 -21.857 1.00 54.97 87 PRO A CA 1
ATOM 682 C C . PRO A 1 87 ? 18.496 -22.953 -21.015 1.00 54.97 87 PRO A C 1
ATOM 684 O O . PRO A 1 87 ? 19.727 -23.187 -21.052 1.00 54.97 87 PRO A O 1
#

Sequence (87 aa):
MGINRTAGVLTVTRCPTLAALEREGVGWEETHCELACSIMRRKHTELFNPDMEVRCLKLPPRKGDGDICCQWENRLEEDSSATRYPP

Radius of gyration: 15.97 Å; chains: 1; bounding box: 36×28×42 Å

Foldseek 3Di:
DDDPPFKDKDFAQDDPVLVVVVVVVPPVQVVCCVPVVLVVVQVVLCVVPVQKDKDWPDADDAPDNRGTHTMMMIGHDDDDDPDPDDD

pLDDT: mean 84.96, std 16.1, range [37.09, 97.12]